Protein AF-A0A7T0RIC4-F1 (afdb_monomer)

Structure (mmCIF, N/CA/C/O backbone):
data_AF-A0A7T0RIC4-F1
#
_entry.id   AF-A0A7T0RIC4-F1
#
loop_
_atom_site.group_PDB
_atom_site.id
_atom_site.type_symbol
_atom_site.label_atom_id
_atom_site.label_alt_id
_atom_site.label_comp_id
_atom_site.label_asym_id
_atom_site.label_entity_id
_atom_site.label_seq_id
_atom_site.pdbx_PDB_ins_code
_atom_site.Cartn_x
_atom_site.Cartn_y
_atom_site.Cartn_z
_atom_site.occupancy
_atom_site.B_iso_or_equiv
_atom_site.auth_seq_id
_atom_site.auth_comp_id
_atom_site.auth_asym_id
_atom_site.auth_atom_id
_atom_site.pdbx_PDB_model_num
ATOM 1 N N . MET A 1 1 ? -9.720 -6.753 8.597 1.00 61.16 1 MET A N 1
ATOM 2 C CA . MET A 1 1 ? -9.194 -6.063 9.798 1.00 61.16 1 MET A CA 1
ATOM 3 C C . MET A 1 1 ? -10.324 -5.252 10.406 1.00 61.16 1 MET A C 1
ATOM 5 O O . MET A 1 1 ? -10.868 -4.393 9.721 1.00 61.16 1 MET A O 1
ATOM 9 N N . LYS A 1 2 ? -10.735 -5.570 11.636 1.00 61.22 2 LYS A N 1
ATOM 10 C CA . LYS A 1 2 ? -11.793 -4.834 12.342 1.00 61.22 2 LYS A CA 1
ATOM 11 C C . LYS A 1 2 ? -11.243 -3.442 12.667 1.00 61.22 2 LYS A C 1
ATOM 13 O O . LYS A 1 2 ? -10.264 -3.350 13.397 1.00 61.22 2 LYS A O 1
ATOM 18 N N . LYS A 1 3 ? -11.796 -2.380 12.072 1.00 69.62 3 LYS A N 1
ATOM 19 C CA . LYS A 1 3 ? -11.371 -1.004 12.366 1.00 69.62 3 LYS A CA 1
ATOM 20 C C . LYS A 1 3 ? -11.907 -0.641 13.747 1.00 69.62 3 LYS A C 1
ATOM 22 O O . LYS A 1 3 ? -13.118 -0.603 13.945 1.00 69.62 3 LYS A O 1
ATOM 27 N N . HIS A 1 4 ? -11.013 -0.473 14.711 1.00 80.56 4 HIS A N 1
ATOM 28 C CA . HIS A 1 4 ? -11.369 0.042 16.029 1.00 80.56 4 HIS A CA 1
ATOM 29 C C . HIS A 1 4 ? -11.657 1.540 15.901 1.00 80.56 4 HIS A C 1
ATOM 31 O O . HIS A 1 4 ? -11.117 2.193 15.003 1.00 80.56 4 HIS A O 1
ATOM 37 N N . SER A 1 5 ? -12.494 2.087 16.779 1.00 89.75 5 SER A N 1
ATOM 38 C CA . SER A 1 5 ? -12.630 3.538 16.870 1.00 89.75 5 SER A CA 1
ATOM 39 C C . SER A 1 5 ? -11.288 4.145 17.286 1.00 89.75 5 SER A C 1
ATOM 41 O O . SER A 1 5 ? -10.613 3.644 18.188 1.00 89.75 5 SER A O 1
ATOM 43 N N . ILE A 1 6 ? -10.873 5.202 16.587 1.00 90.62 6 ILE A N 1
ATOM 44 C CA . ILE A 1 6 ? -9.651 5.936 16.918 1.00 90.62 6 ILE A CA 1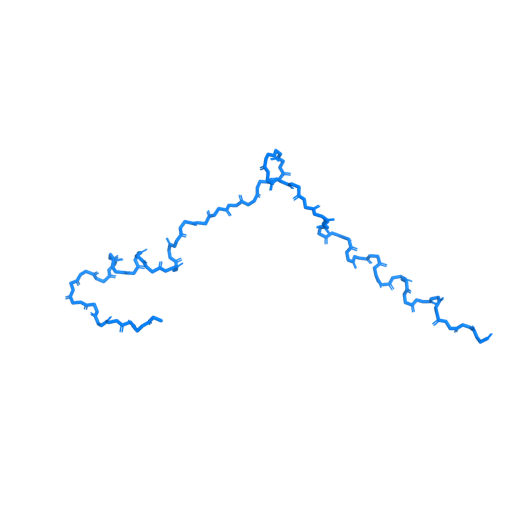
ATOM 45 C C . ILE A 1 6 ? -9.975 6.812 18.128 1.00 90.62 6 ILE A C 1
ATOM 47 O O . ILE A 1 6 ? -10.924 7.588 18.070 1.00 90.62 6 ILE A O 1
ATOM 51 N N . ARG A 1 7 ? -9.232 6.643 19.225 1.00 92.94 7 ARG A N 1
ATOM 52 C CA . ARG A 1 7 ? -9.463 7.381 20.479 1.00 92.94 7 ARG A CA 1
ATOM 53 C C . ARG A 1 7 ? -8.625 8.650 20.595 1.00 92.94 7 ARG A C 1
ATOM 55 O O . ARG A 1 7 ? -9.111 9.637 21.125 1.00 92.94 7 ARG A O 1
ATOM 62 N N . ASP A 1 8 ? -7.415 8.612 20.044 1.00 89.75 8 ASP A N 1
ATOM 63 C CA . ASP A 1 8 ? -6.451 9.705 20.143 1.00 89.75 8 ASP A CA 1
ATOM 64 C C . ASP A 1 8 ? -6.334 10.431 18.788 1.00 89.75 8 ASP A C 1
ATOM 66 O O . ASP A 1 8 ? -7.284 11.036 18.295 1.00 89.75 8 ASP A O 1
ATOM 70 N N . ASN A 1 9 ? -5.173 10.348 18.129 1.00 93.56 9 ASN A N 1
ATOM 71 C CA . ASN A 1 9 ? -4.888 11.088 16.905 1.00 93.56 9 ASN A CA 1
ATOM 72 C C . ASN A 1 9 ? -5.379 10.363 15.636 1.00 93.56 9 ASN A C 1
ATOM 74 O O . ASN A 1 9 ? -4.812 9.353 15.200 1.00 93.56 9 ASN A O 1
ATOM 78 N N . ALA A 1 10 ? -6.389 10.951 14.993 1.00 92.56 10 ALA A N 1
ATOM 79 C CA . ALA A 1 10 ? -6.970 10.459 13.746 1.00 92.56 10 ALA A CA 1
ATOM 80 C C . ALA A 1 10 ? -5.980 10.425 12.568 1.00 92.56 10 ALA A C 1
ATOM 82 O O . ALA A 1 10 ? -5.935 9.434 11.837 1.00 92.56 10 ALA A O 1
ATOM 83 N N . LEU A 1 11 ? -5.147 11.457 12.399 1.00 93.94 11 LEU A N 1
ATOM 84 C CA . LEU A 1 11 ? -4.208 11.557 11.275 1.00 93.94 11 LEU A CA 1
ATOM 85 C C . LEU A 1 11 ? -3.126 10.479 11.352 1.00 93.94 11 LEU A C 1
ATOM 87 O O . LEU A 1 11 ? -2.832 9.802 10.365 1.00 93.94 11 LEU A O 1
ATOM 91 N N . GLN A 1 12 ? -2.570 10.269 12.544 1.00 93.56 12 GLN A N 1
ATOM 92 C CA . GLN A 1 12 ? -1.562 9.236 12.772 1.00 93.56 12 GLN A CA 1
ATOM 93 C C . GLN A 1 12 ? -2.112 7.820 12.593 1.00 93.56 12 GLN A C 1
ATOM 95 O O . GLN A 1 12 ? -1.388 6.928 12.139 1.00 93.56 12 GLN A O 1
ATOM 100 N N . ALA A 1 13 ? -3.376 7.598 12.957 1.00 93.12 13 ALA A N 1
ATOM 101 C CA . ALA A 1 13 ? -4.046 6.332 12.707 1.00 93.12 13 ALA A CA 1
ATOM 102 C C . ALA A 1 13 ? -4.276 6.118 11.205 1.00 93.12 13 ALA A C 1
ATOM 104 O O . ALA A 1 13 ? -4.022 5.025 10.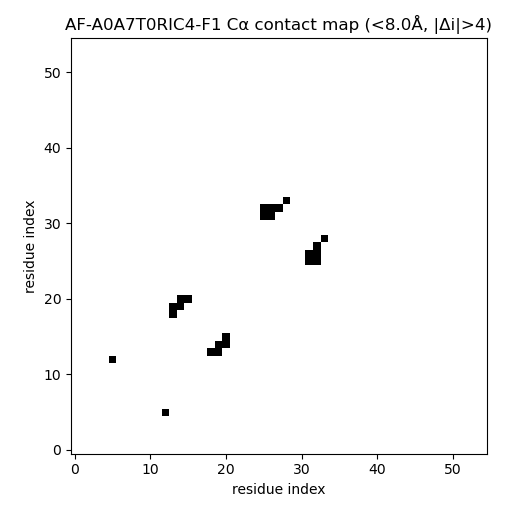697 1.00 93.12 13 ALA A O 1
ATOM 105 N N . GLN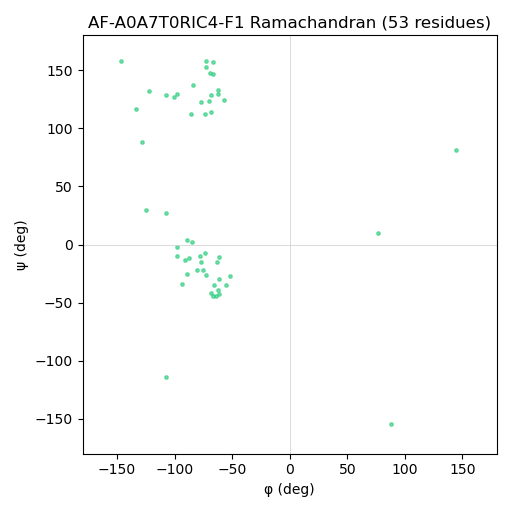 A 1 14 ? -4.682 7.165 10.477 1.00 91.94 14 GLN A N 1
ATOM 106 C CA . GLN A 1 14 ? -4.896 7.088 9.036 1.00 91.94 14 GLN A CA 1
ATOM 107 C C . GLN A 1 14 ? -3.592 6.789 8.289 1.00 91.94 14 GLN A C 1
ATOM 109 O O . GLN A 1 14 ? -3.584 5.892 7.448 1.00 91.94 14 GLN A O 1
ATOM 114 N N . LEU A 1 15 ? -2.484 7.447 8.648 1.00 94.00 15 LEU A N 1
ATOM 115 C CA . LEU A 1 15 ? -1.153 7.225 8.063 1.00 94.00 15 LEU A CA 1
ATOM 116 C C . LEU A 1 15 ? -0.698 5.758 8.142 1.00 94.00 15 LEU A C 1
ATOM 118 O O . LEU A 1 15 ? -0.055 5.255 7.227 1.00 94.00 15 LEU A O 1
ATOM 122 N N . ARG A 1 16 ? -1.062 5.052 9.217 1.00 92.25 16 ARG A N 1
ATOM 123 C CA . ARG A 1 16 ? -0.703 3.639 9.433 1.00 92.25 16 ARG A CA 1
ATOM 124 C C . ARG A 1 16 ? -1.550 2.653 8.625 1.00 92.25 16 ARG A C 1
ATOM 126 O O . ARG A 1 16 ? -1.247 1.462 8.594 1.00 92.25 16 ARG A O 1
ATOM 133 N N . THR A 1 17 ? -2.624 3.111 7.986 1.00 91.69 17 THR A N 1
ATOM 134 C CA . THR A 1 17 ? -3.451 2.254 7.127 1.00 91.69 17 THR A CA 1
ATOM 135 C C . THR A 1 17 ? -2.732 1.929 5.810 1.00 91.69 17 THR A C 1
ATOM 137 O O . THR A 1 17 ? -1.889 2.702 5.353 1.00 91.69 17 THR A O 1
ATOM 140 N N . PRO A 1 18 ? -3.098 0.831 5.116 1.00 93.69 18 PRO A N 1
ATOM 141 C CA . PRO A 1 18 ? -2.511 0.492 3.816 1.00 93.69 18 PRO A CA 1
ATOM 142 C C . PRO A 1 18 ? -2.748 1.543 2.719 1.00 93.69 18 PRO A C 1
ATOM 144 O O . PRO A 1 18 ? -2.129 1.449 1.663 1.00 93.69 18 PRO A O 1
ATOM 147 N N . MET A 1 19 ? -3.624 2.525 2.950 1.00 93.88 19 MET A N 1
ATOM 148 C CA . MET A 1 19 ? -3.877 3.638 2.034 1.00 93.88 19 MET A CA 1
ATOM 149 C C . MET A 1 19 ? -2.627 4.497 1.814 1.00 93.88 19 MET A C 1
ATOM 151 O O . MET A 1 19 ? -2.359 4.889 0.684 1.00 93.88 19 MET A O 1
ATOM 155 N N . PHE A 1 20 ? -1.839 4.730 2.868 1.00 95.56 20 PHE A N 1
ATOM 156 C CA . PHE A 1 20 ? -0.625 5.550 2.809 1.00 95.56 20 PHE A CA 1
ATOM 157 C C . PHE A 1 20 ? 0.655 4.716 2.904 1.00 95.56 20 PHE A C 1
ATOM 159 O O . PHE A 1 20 ? 1.697 5.198 3.345 1.00 95.56 20 PHE A O 1
ATOM 166 N N . LYS A 1 21 ? 0.601 3.450 2.477 1.00 95.50 21 LYS A N 1
ATOM 167 C CA . LYS A 1 21 ? 1.812 2.632 2.389 1.00 95.50 21 LYS A CA 1
ATOM 168 C C . LYS A 1 21 ? 2.751 3.183 1.317 1.00 95.50 21 LYS A C 1
ATOM 170 O O . LYS A 1 21 ? 2.308 3.643 0.263 1.00 95.50 21 LYS A O 1
ATOM 175 N N . MET A 1 22 ? 4.053 3.053 1.554 1.00 96.69 22 MET A N 1
ATOM 176 C CA . MET A 1 22 ? 5.071 3.381 0.560 1.00 96.69 22 MET A CA 1
ATOM 177 C C . MET A 1 22 ? 4.842 2.564 -0.719 1.00 96.69 22 MET A C 1
ATOM 179 O O . MET A 1 22 ? 4.788 1.332 -0.684 1.00 96.69 22 MET A O 1
ATOM 183 N N . GLN A 1 23 ? 4.707 3.253 -1.851 1.00 95.44 23 GLN A N 1
ATOM 184 C CA . GLN A 1 23 ? 4.578 2.623 -3.161 1.00 95.44 23 GLN A CA 1
ATOM 185 C C . GLN A 1 23 ? 5.934 2.612 -3.862 1.00 95.44 23 GLN A C 1
ATOM 187 O O . GLN A 1 23 ? 6.595 3.642 -3.962 1.00 95.44 23 GLN A O 1
ATOM 192 N N . GLN A 1 24 ? 6.341 1.449 -4.365 1.00 94.56 24 GLN A N 1
ATOM 193 C CA . GLN A 1 24 ? 7.556 1.305 -5.161 1.00 94.56 24 GLN A CA 1
ATOM 194 C C . GLN A 1 24 ? 7.188 1.245 -6.643 1.00 94.56 24 GLN A C 1
ATOM 196 O O . GLN A 1 24 ? 6.352 0.439 -7.049 1.00 94.56 24 GLN A O 1
ATOM 201 N N . GLN A 1 25 ? 7.809 2.103 -7.449 1.00 94.50 25 GLN A N 1
ATOM 202 C CA . GLN A 1 25 ? 7.646 2.087 -8.901 1.00 94.50 25 GLN A CA 1
ATOM 203 C C . GLN A 1 25 ? 8.597 1.062 -9.520 1.00 94.50 25 GLN A C 1
ATOM 205 O O . GLN A 1 25 ? 9.771 0.996 -9.157 1.00 94.50 25 GLN A O 1
ATOM 210 N N . SER A 1 26 ? 8.110 0.283 -10.487 1.00 92.88 26 SER A N 1
ATOM 211 C CA . SER A 1 26 ? 8.967 -0.625 -11.250 1.00 92.88 26 SER A CA 1
ATOM 212 C C . SER A 1 26 ? 9.890 0.183 -12.175 1.00 92.88 26 SER A C 1
ATOM 214 O O . SER A 1 26 ? 9.381 0.957 -12.998 1.00 92.88 26 SER A O 1
ATOM 216 N N . PRO A 1 27 ? 11.222 0.025 -12.087 1.00 94.75 27 PRO A N 1
ATOM 217 C CA . PRO A 1 27 ? 12.144 0.779 -12.923 1.00 94.75 27 PRO A CA 1
ATOM 218 C C . PRO A 1 27 ? 12.043 0.336 -14.387 1.00 94.75 27 PRO A C 1
ATOM 220 O O . PRO A 1 27 ? 11.821 -0.834 -14.690 1.00 94.75 27 PRO A O 1
ATOM 223 N N . LYS A 1 28 ? 12.252 1.271 -15.322 1.00 91.94 28 LYS A N 1
ATOM 224 C CA . LYS A 1 28 ? 12.213 0.980 -16.769 1.00 91.94 28 LYS A CA 1
ATOM 225 C C . LYS A 1 28 ? 13.453 0.232 -17.278 1.00 91.94 28 LYS A C 1
ATOM 227 O O . LYS A 1 28 ? 13.388 -0.374 -18.341 1.00 91.94 28 LYS A O 1
ATOM 232 N N . LYS A 1 29 ? 14.581 0.313 -16.565 1.00 94.12 29 LYS A N 1
ATOM 233 C CA . LYS A 1 29 ? 15.869 -0.320 -16.904 1.00 94.12 29 LYS A CA 1
ATOM 234 C C . LYS A 1 29 ? 16.606 -0.731 -15.621 1.00 94.12 29 LYS A C 1
ATOM 236 O O . LYS A 1 29 ? 16.340 -0.165 -14.564 1.00 94.12 29 LYS A O 1
ATOM 241 N N . GLY A 1 30 ? 17.529 -1.691 -15.713 1.00 95.56 30 GLY A N 1
ATOM 242 C CA . GLY A 1 30 ? 18.327 -2.183 -14.579 1.00 95.56 30 GLY A CA 1
ATOM 243 C C . GLY A 1 30 ? 17.671 -3.329 -13.793 1.00 95.56 30 GLY A C 1
ATOM 244 O O . GLY A 1 30 ? 16.858 -4.086 -14.333 1.00 95.56 30 GLY A O 1
ATOM 245 N N . LYS A 1 31 ? 18.030 -3.486 -12.511 1.00 94.81 31 LYS A N 1
ATOM 246 C CA . 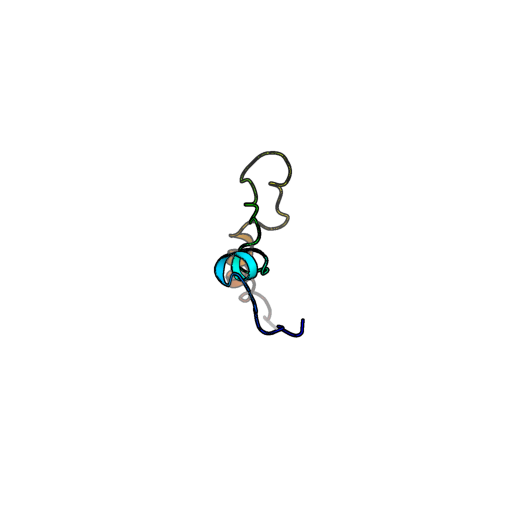LYS A 1 31 ? 17.516 -4.568 -11.649 1.00 94.81 31 LYS A CA 1
ATOM 247 C C . LYS A 1 31 ? 15.998 -4.453 -11.477 1.00 94.81 31 LYS A C 1
ATOM 249 O O . LYS A 1 31 ? 15.487 -3.391 -11.144 1.00 94.81 31 LYS A O 1
ATOM 254 N N . GLY A 1 32 ? 15.280 -5.554 -11.702 1.00 92.75 3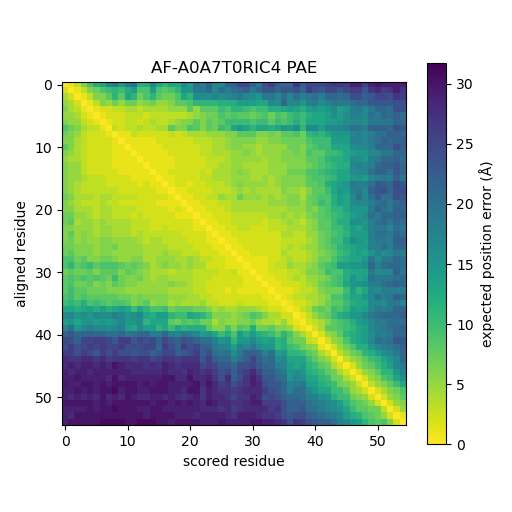2 GLY A N 1
ATOM 255 C CA . GLY A 1 32 ? 13.818 -5.600 -11.565 1.00 92.75 32 GLY A CA 1
ATOM 256 C C . GLY A 1 32 ? 13.034 -4.953 -12.715 1.00 92.75 32 GLY A C 1
ATOM 257 O O . GLY A 1 32 ? 11.825 -4.796 -12.594 1.00 92.75 32 GLY A O 1
ATOM 258 N N . SER A 1 33 ? 13.693 -4.591 -13.824 1.00 94.12 33 SER A N 1
ATOM 259 C CA . SER A 1 33 ? 13.030 -3.984 -14.993 1.00 94.12 33 SER A CA 1
ATOM 260 C C . SER A 1 33 ? 12.556 -4.981 -16.060 1.00 94.12 33 SER A C 1
ATOM 262 O O . SER A 1 33 ? 11.791 -4.613 -16.951 1.00 94.12 33 SER A O 1
ATOM 264 N N . TYR A 1 34 ? 12.995 -6.245 -15.996 1.00 92.00 34 TYR A N 1
ATOM 265 C CA . TYR A 1 34 ? 12.592 -7.264 -16.968 1.00 92.00 34 TYR A CA 1
ATOM 266 C C . TYR A 1 34 ? 11.108 -7.622 -16.813 1.00 92.00 34 TYR A C 1
ATOM 268 O O . TYR A 1 34 ? 10.655 -7.988 -15.730 1.00 92.00 34 TYR A O 1
ATOM 276 N N . SER A 1 35 ? 10.366 -7.584 -17.921 1.00 90.25 35 SER A N 1
ATOM 277 C CA . SER A 1 35 ? 8.987 -8.066 -18.004 1.00 90.25 35 SER A CA 1
ATOM 278 C C . SER A 1 35 ? 8.878 -9.136 -19.083 1.00 90.25 35 SER A C 1
ATOM 280 O O . SER A 1 35 ? 9.308 -8.926 -20.216 1.00 90.25 35 SER A O 1
ATOM 282 N N . ARG A 1 36 ? 8.238 -10.266 -18.757 1.00 90.44 36 ARG A N 1
ATOM 283 C CA . ARG A 1 36 ? 8.015 -11.375 -19.704 1.00 90.44 36 ARG A CA 1
ATOM 284 C C . ARG A 1 36 ? 7.162 -10.967 -20.907 1.00 90.44 36 ARG A C 1
ATOM 286 O O . ARG A 1 36 ? 7.296 -11.548 -21.978 1.00 90.44 36 ARG A O 1
ATOM 293 N N . LYS A 1 37 ? 6.258 -10.001 -20.727 1.00 86.31 37 LYS A N 1
ATOM 294 C CA . LYS A 1 37 ? 5.366 -9.495 -21.774 1.00 86.31 37 LYS A CA 1
ATOM 295 C C . LYS A 1 37 ? 5.373 -7.974 -21.739 1.00 86.31 37 LYS A C 1
ATOM 297 O O . LYS A 1 37 ? 4.959 -7.352 -20.763 1.00 86.31 37 LYS A O 1
ATOM 302 N N . GLY A 1 38 ? 5.844 -7.369 -22.824 1.00 79.44 38 GLY A N 1
ATOM 303 C CA . GLY A 1 38 ? 5.736 -5.928 -23.016 1.00 79.44 38 GLY A CA 1
ATOM 304 C C . GLY A 1 38 ? 4.276 -5.502 -23.193 1.00 79.44 38 GLY A C 1
ATOM 305 O O . GLY A 1 38 ? 3.434 -6.290 -23.636 1.00 79.44 38 GLY A O 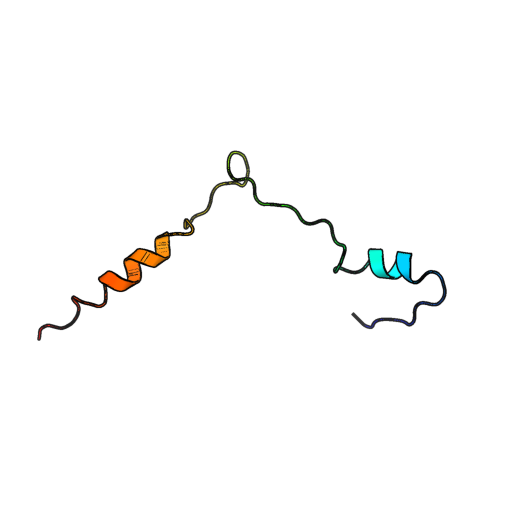1
ATOM 306 N N . ARG A 1 39 ? 3.987 -4.227 -22.913 1.00 80.19 39 ARG A N 1
ATOM 307 C CA . ARG A 1 39 ? 2.640 -3.623 -22.988 1.00 80.19 39 ARG A CA 1
ATOM 308 C C . ARG A 1 39 ? 1.921 -3.853 -24.331 1.00 80.19 39 ARG A C 1
ATOM 310 O O . ARG A 1 39 ? 0.699 -3.902 -24.363 1.00 80.19 39 ARG A O 1
ATOM 317 N N . ASN A 1 40 ? 2.667 -4.032 -25.424 1.00 74.81 40 ASN A N 1
ATOM 318 C CA . ASN A 1 40 ? 2.124 -4.184 -26.780 1.00 74.81 40 ASN A CA 1
ATOM 319 C C . ASN A 1 40 ? 2.001 -5.636 -27.274 1.00 74.81 40 ASN A C 1
ATOM 321 O O . ASN A 1 40 ? 1.476 -5.851 -28.362 1.00 74.81 40 ASN A O 1
ATOM 325 N N . SER A 1 41 ? 2.424 -6.633 -26.490 1.00 63.69 41 SER A N 1
ATOM 326 C CA . SER A 1 41 ? 2.368 -8.054 -26.892 1.00 63.69 41 SER A CA 1
ATOM 327 C C . SER A 1 41 ? 0.945 -8.592 -27.124 1.00 63.69 41 SER A C 1
ATOM 329 O O . SER A 1 41 ? 0.770 -9.617 -27.771 1.00 63.69 41 SER A O 1
ATOM 331 N N . LEU A 1 42 ? -0.083 -7.877 -26.656 1.00 57.72 42 LEU A N 1
ATOM 332 C CA . LEU A 1 42 ? -1.495 -8.217 -26.855 1.00 57.72 42 LEU A CA 1
ATOM 333 C C . LEU A 1 42 ? -2.095 -7.661 -28.161 1.00 57.72 42 LEU A C 1
ATOM 335 O O . LEU A 1 42 ? -3.194 -8.068 -28.533 1.00 57.72 42 LEU A O 1
ATOM 339 N N . LYS A 1 43 ? -1.412 -6.754 -28.880 1.00 56.59 43 LYS A N 1
ATOM 340 C CA . LYS A 1 43 ? -1.961 -6.165 -30.120 1.00 56.59 43 LYS A CA 1
ATOM 341 C C . LYS A 1 43 ? -1.979 -7.152 -31.295 1.00 56.59 43 LYS A C 1
ATOM 343 O O . LYS A 1 43 ? -2.860 -7.055 -32.144 1.00 56.59 43 LYS A O 1
ATOM 348 N N . SER A 1 44 ? -1.091 -8.146 -31.308 1.00 54.97 44 SER A N 1
ATOM 349 C CA . SER A 1 44 ? -1.027 -9.150 -32.383 1.00 54.97 44 SER A CA 1
ATOM 350 C C . SER A 1 44 ? -2.118 -10.227 -32.301 1.00 54.97 44 SER A C 1
ATOM 352 O O . SER A 1 44 ? -2.389 -10.902 -33.291 1.00 54.97 44 SER A O 1
ATOM 354 N N . HIS A 1 45 ? -2.814 -10.372 -31.164 1.00 52.75 45 HIS A N 1
ATOM 355 C CA . HIS A 1 45 ? -3.893 -11.362 -31.022 1.00 52.75 45 HIS A CA 1
ATOM 356 C C . HIS A 1 45 ? -5.194 -10.997 -31.754 1.00 52.75 45 HIS A C 1
ATOM 358 O O . HIS A 1 45 ? -6.080 -11.845 -31.844 1.00 52.75 45 HIS A O 1
ATOM 364 N N . LYS A 1 46 ? -5.323 -9.786 -32.317 1.00 51.91 46 LYS A N 1
ATOM 365 C CA . LYS A 1 46 ? -6.461 -9.456 -33.192 1.00 51.91 46 LYS A CA 1
ATOM 366 C C . LYS A 1 46 ? -6.301 -9.967 -34.629 1.00 51.91 46 LYS A C 1
ATOM 368 O O . LYS A 1 46 ? -7.311 -10.164 -35.289 1.00 51.91 46 LYS A O 1
ATOM 373 N N . VAL A 1 47 ? -5.078 -10.236 -35.099 1.00 51.72 47 VAL A N 1
ATOM 374 C CA . VAL A 1 47 ? -4.836 -10.661 -36.496 1.00 51.72 47 VAL A CA 1
ATOM 375 C C . VAL A 1 47 ? -4.909 -12.187 -36.662 1.00 51.72 47 VAL A C 1
ATOM 377 O O . VAL A 1 47 ? -5.274 -12.687 -37.718 1.00 51.72 47 VAL A O 1
ATOM 380 N N . LEU A 1 48 ? -4.656 -12.957 -35.598 1.00 50.22 48 LEU A N 1
ATOM 381 C CA . LEU A 1 48 ? -4.621 -14.428 -35.652 1.00 50.22 48 LEU A CA 1
ATOM 382 C C . LEU A 1 48 ? -5.997 -15.112 -35.502 1.00 50.22 48 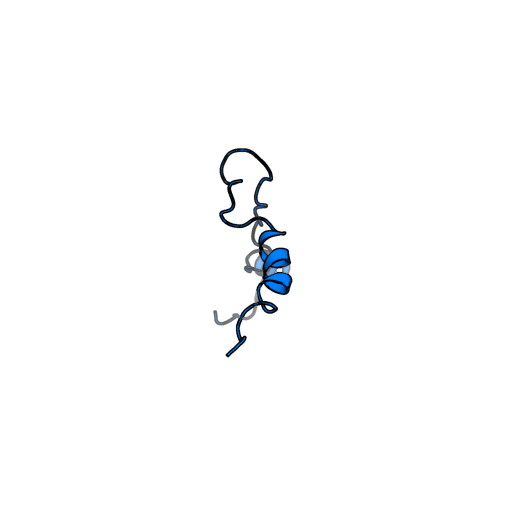LEU A C 1
ATOM 384 O O . LEU A 1 48 ? -6.070 -16.337 -35.513 1.00 50.22 48 LEU A O 1
ATOM 388 N N . ARG A 1 49 ? -7.095 -14.350 -35.378 1.00 50.84 49 ARG A N 1
ATOM 389 C CA . ARG A 1 49 ? -8.478 -14.876 -35.413 1.00 50.84 49 ARG A CA 1
ATOM 390 C C . ARG A 1 49 ? -9.085 -14.929 -36.827 1.00 50.84 49 ARG A C 1
ATOM 392 O O . ARG A 1 49 ? -10.251 -15.276 -36.945 1.00 50.84 49 ARG A O 1
ATOM 399 N N . GLY A 1 50 ? -8.327 -14.582 -37.874 1.00 46.81 50 GLY A N 1
ATOM 400 C CA . GLY A 1 50 ? -8.815 -14.537 -39.262 1.00 46.81 50 GLY A CA 1
ATOM 401 C C . GLY A 1 50 ? -8.511 -15.767 -40.127 1.00 46.81 50 GLY A C 1
ATOM 402 O O . GLY A 1 50 ? -9.058 -15.872 -41.214 1.00 46.81 50 GLY A O 1
ATOM 403 N N . TYR A 1 51 ? -7.669 -16.702 -39.669 1.00 54.84 51 TYR A N 1
ATOM 404 C CA . TYR A 1 51 ? -7.161 -17.809 -40.507 1.00 54.84 51 TYR A CA 1
ATOM 405 C C . TYR A 1 51 ? -7.422 -19.195 -39.914 1.00 54.84 51 TYR A C 1
ATOM 407 O O . TYR A 1 51 ? -6.632 -20.119 -40.094 1.00 54.84 51 TYR A O 1
ATOM 415 N N . ARG A 1 52 ? -8.502 -19.354 -39.148 1.00 54.28 52 ARG A N 1
ATOM 416 C CA . ARG A 1 52 ? -8.890 -20.662 -38.616 1.00 54.28 52 ARG A CA 1
ATOM 417 C C . ARG A 1 52 ? -10.345 -20.921 -38.960 1.00 54.28 52 ARG A C 1
ATOM 419 O O . ARG A 1 52 ? -11.206 -20.564 -38.169 1.00 54.28 52 ARG A O 1
ATOM 426 N N . GLN A 1 53 ? -10.539 -21.509 -40.141 1.00 54.41 53 GLN A 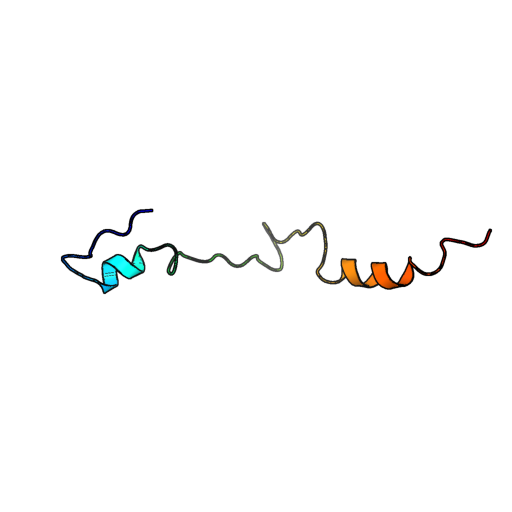N 1
ATOM 427 C CA . GLN A 1 53 ? -11.650 -22.358 -40.603 1.00 54.41 53 GLN A CA 1
ATOM 428 C C . GLN A 1 53 ? -11.916 -22.080 -42.087 1.00 54.41 53 GLN A C 1
ATOM 430 O O . GLN A 1 53 ? -12.806 -21.322 -42.452 1.00 54.41 53 GLN A O 1
ATOM 435 N N . VAL A 1 54 ? -11.110 -22.705 -42.939 1.00 45.06 54 VAL A N 1
ATOM 436 C CA . VAL A 1 54 ? -11.583 -23.179 -44.242 1.00 45.06 54 VAL A CA 1
ATOM 437 C C . VAL A 1 54 ? -11.648 -24.698 -44.113 1.00 45.06 54 VAL A C 1
ATOM 439 O O . VAL A 1 54 ? -10.730 -25.291 -43.541 1.00 45.06 54 VAL A O 1
ATOM 442 N N . ALA A 1 55 ? -12.813 -25.230 -44.481 1.00 43.03 55 ALA A N 1
ATOM 443 C CA . ALA A 1 55 ? -13.232 -26.623 -44.360 1.00 43.03 55 ALA A CA 1
ATOM 444 C C . ALA A 1 55 ? -12.348 -27.584 -45.163 1.00 43.03 55 ALA A C 1
ATOM 446 O O . ALA A 1 55 ? -11.787 -27.139 -46.190 1.00 43.03 55 ALA A O 1
#

Foldseek 3Di:
DPDDDDDPDPVVVVCPDPVNDDDDDQDCDDPRNDDPDDPCNCVCVVVVVPPPDDD

Secondary structure (DSSP, 8-state):
---PPP-S-HHHHHHTSGGGPPPPPPPSSSTT---SS-TTTTGGGGTTTSSS---

Nearest PDB structures (foldseek):
  6c4i-assembly1_w  TM=9.217E-01  e=8.197E-02  Escherichia coli
  5h5u-assembly1_3  TM=9.346E-01  e=1.158E-01  Escherichia coli K-12
  5u4j-assembly1_w  TM=8.976E-01  e=2.156E-01  Escherichia coli
  5mgp-assembly1_w  TM=9.081E-01  e=3.263E-01  Escherichia coli
  5mdw-assembly1_6  TM=8.611E-01  e=3.496E-01  Escherichia coli

Solvent-accessible surface area (backbone atoms only — not comparable to full-atom values): 4059 Å² total; per-residue (Å²): 129,87,81,70,85,79,86,74,66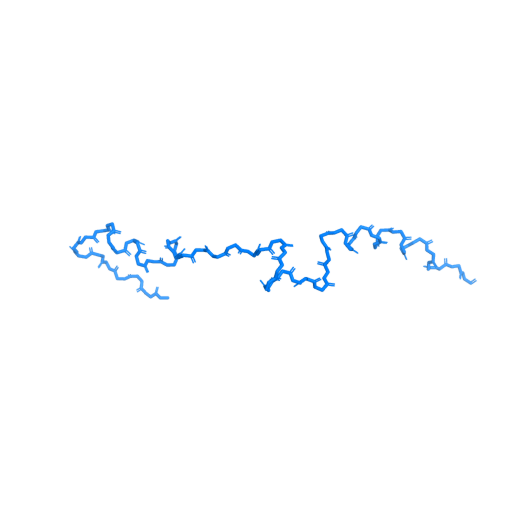,61,68,67,55,52,53,73,36,83,88,58,53,90,80,82,79,80,43,88,63,72,86,80,29,85,65,100,67,60,96,65,70,68,65,60,64,71,66,71,74,75,80,81,85,80,133

Sequence (55 aa):
MKKHSIRDNALQAQLRTPMFKMQQQSPKKGKGSYSRKGRNSLKSHKVLRGYRQVA

Mean predicted aligned error: 11.73 Å

Radius of gyration: 23.51 Å; Cα contacts (8 Å, |Δi|>4): 12; chains: 1; bounding box: 32×38×65 Å

pLDDT: mean 79.37, std 18.19, range [43.03, 96.69]